Protein AF-A0A8J6AF10-F1 (afdb_monomer_lite)

pLDDT: mean 77.49, std 15.13, range [35.0, 90.0]

Secondary structure (DSSP, 8-state):
-----S--S-HHHHHHHHHHTS-HHHHHHHHHHTT-TTT--SSSP---HHHHHT--HHHHHHHHHHHS-HHHHHHHHHHHHHHTT-HHHHHHHHHHHTT------

Foldseek 3Di:
DDDDAFQPDDLLVLQLVLQVPDDLVLNQQLLVLLQDCVLVVDDDSQDDPVGRNPDRSVSNSVSCVVPDDSVSSLSSSLVSCVVVVVVVSSVSSVCSNVVVRPPPD

Organism: Galemys pyrenaicus (NCBI:txid202257)

InterPro domains:
  IPR004020 DAPIN domain [PF02758] (14-89)
  IPR004020 DAPIN domain [SM01289] (11-95)
  IPR011029 Death-like domain superfamily [G3DSA:1.10.533.10] (9-102)
  IPR011029 Death-like domain superfamily [SSF47986] (11-97)

Sequence (105 aa):
MSFPGPFCGDPWDRLLSCLVRLDSHQLEELKLQLQAPELLPAAPRPFSWADLRALEPAPLLGLLQAHFLEADAWGLVLGALERMGLAELGADARAARAGECSARG

Radius of gyration: 13.55 Å; chains: 1; bounding box: 26×26×42 Å

Structure (mmCIF, N/CA/C/O backbone):
data_AF-A0A8J6AF10-F1
#
_entry.id   AF-A0A8J6AF10-F1
#
loop_
_atom_site.group_PDB
_atom_site.id
_atom_site.type_symbol
_atom_site.label_atom_id
_atom_site.label_alt_id
_atom_site.label_comp_id
_atom_site.label_asym_id
_atom_site.label_entity_id
_atom_site.label_seq_id
_atom_site.pdbx_PDB_ins_code
_atom_site.Cartn_x
_atom_site.Cartn_y
_atom_site.Cartn_z
_atom_site.occupancy
_atom_site.B_iso_or_equiv
_atom_site.auth_seq_id
_atom_site.auth_comp_id
_atom_site.auth_asym_id
_atom_site.auth_atom_id
_atom_site.pdbx_PDB_model_num
ATOM 1 N N . MET A 1 1 ? 11.945 11.934 -23.728 1.00 35.00 1 MET A N 1
ATOM 2 C CA . MET A 1 1 ? 11.897 11.583 -22.296 1.00 35.00 1 MET A CA 1
ATOM 3 C C . MET A 1 1 ? 11.758 10.076 -22.237 1.00 35.00 1 MET A C 1
ATOM 5 O O . MET A 1 1 ? 10.694 9.568 -22.559 1.00 35.00 1 MET A O 1
ATOM 9 N N . SER A 1 2 ? 12.864 9.370 -22.015 1.00 39.38 2 SER A N 1
ATOM 10 C CA . SER A 1 2 ? 12.877 7.906 -22.024 1.00 39.38 2 SER A CA 1
ATOM 11 C C . SER A 1 2 ? 12.438 7.405 -20.656 1.00 39.38 2 SER A C 1
ATOM 13 O O . SER A 1 2 ? 13.124 7.660 -19.670 1.00 39.38 2 SER A O 1
ATOM 15 N N . PHE A 1 3 ? 11.300 6.718 -20.598 1.00 48.44 3 PHE A N 1
ATOM 16 C CA . PHE A 1 3 ? 10.976 5.859 -19.464 1.00 48.44 3 PHE A CA 1
ATOM 17 C C . PHE A 1 3 ? 12.015 4.729 -19.432 1.00 48.44 3 PHE A C 1
ATOM 19 O O . PHE A 1 3 ? 12.177 4.051 -20.452 1.00 48.44 3 PHE A O 1
ATOM 26 N N . PRO A 1 4 ? 12.765 4.530 -18.335 1.00 48.91 4 PRO A N 1
ATOM 27 C CA . PRO A 1 4 ? 13.604 3.349 -18.223 1.00 48.91 4 PRO A CA 1
ATOM 28 C C . PRO A 1 4 ? 12.707 2.101 -18.194 1.00 48.91 4 PRO A C 1
ATOM 30 O O . PRO A 1 4 ? 11.625 2.120 -17.610 1.00 48.91 4 PRO A O 1
ATOM 33 N N . GLY A 1 5 ? 13.154 1.066 -18.909 1.00 44.25 5 GLY A N 1
ATOM 34 C CA . GLY A 1 5 ? 12.447 -0.189 -19.167 1.00 44.25 5 GLY A CA 1
ATOM 35 C C . GLY A 1 5 ? 12.141 -1.054 -17.930 1.00 44.25 5 GLY A C 1
ATOM 36 O O . GLY A 1 5 ? 12.250 -0.594 -16.795 1.00 44.25 5 GLY A O 1
ATOM 37 N N . PRO A 1 6 ? 11.712 -2.311 -18.151 1.00 51.75 6 PRO A N 1
ATOM 38 C CA . PRO A 1 6 ? 10.861 -3.068 -17.238 1.00 51.75 6 PRO A CA 1
ATOM 39 C C . PRO A 1 6 ? 11.558 -3.351 -15.909 1.00 51.75 6 PRO A C 1
ATOM 41 O O . PRO A 1 6 ? 12.704 -3.780 -15.906 1.00 51.75 6 PRO A O 1
ATOM 44 N N . PHE A 1 7 ? 10.829 -3.103 -14.815 1.00 49.75 7 PHE A N 1
ATOM 45 C CA . PHE A 1 7 ? 10.985 -3.562 -13.426 1.00 49.75 7 PHE A CA 1
ATOM 46 C C . PHE A 1 7 ? 12.270 -4.344 -13.041 1.00 49.75 7 PHE A C 1
ATOM 48 O O . PHE A 1 7 ? 12.201 -5.391 -12.400 1.00 49.75 7 PHE A O 1
ATOM 55 N N . CYS A 1 8 ? 13.466 -3.843 -13.333 1.00 50.53 8 CYS A N 1
ATOM 56 C CA . CYS A 1 8 ? 14.723 -4.344 -12.776 1.00 50.53 8 CYS A CA 1
ATOM 57 C C . CYS A 1 8 ? 15.105 -3.426 -11.613 1.00 50.53 8 CYS A C 1
ATOM 59 O O . CYS A 1 8 ? 15.684 -2.367 -11.830 1.00 50.53 8 CYS A O 1
ATOM 61 N N . GLY A 1 9 ? 14.722 -3.797 -10.391 1.00 61.16 9 GLY A N 1
ATOM 62 C CA . GLY A 1 9 ? 14.900 -2.965 -9.203 1.00 61.16 9 GLY A CA 1
ATOM 63 C C . GLY A 1 9 ? 14.409 -3.662 -7.941 1.00 61.16 9 GLY A C 1
ATOM 64 O O . GLY A 1 9 ? 13.873 -4.773 -8.014 1.00 61.16 9 GLY A O 1
ATOM 65 N N . ASP A 1 10 ? 14.616 -3.005 -6.803 1.00 80.88 10 ASP A N 1
ATOM 66 C CA . ASP A 1 10 ? 14.125 -3.446 -5.502 1.00 80.88 10 ASP A CA 1
ATOM 67 C C . ASP A 1 10 ? 12.594 -3.675 -5.556 1.00 80.88 10 ASP A C 1
ATOM 69 O O . ASP A 1 10 ? 11.878 -2.957 -6.267 1.00 80.88 10 ASP A O 1
ATOM 73 N N . PRO A 1 11 ? 12.054 -4.694 -4.872 1.00 82.75 11 PRO A N 1
ATOM 74 C CA . PRO A 1 11 ? 10.616 -4.968 -4.860 1.00 82.75 11 PRO A CA 1
ATOM 75 C C . PRO A 1 11 ? 9.771 -3.761 -4.436 1.00 82.75 11 PRO A C 1
ATOM 77 O O . PRO A 1 11 ? 8.641 -3.618 -4.905 1.00 82.75 11 PRO A O 1
ATOM 80 N N . TRP A 1 12 ? 10.299 -2.848 -3.626 1.00 85.88 12 TRP A N 1
ATOM 81 C CA . TRP A 1 12 ? 9.612 -1.609 -3.291 1.00 85.88 12 TRP A CA 1
ATOM 82 C C . TRP A 1 12 ? 9.652 -0.574 -4.416 1.00 85.88 12 TRP A C 1
ATOM 84 O O . TRP A 1 12 ? 8.646 0.100 -4.630 1.00 85.88 12 TRP A O 1
ATOM 94 N N . ASP A 1 13 ? 10.732 -0.489 -5.196 1.00 86.50 13 ASP A N 1
ATOM 95 C CA . ASP A 1 13 ? 10.776 0.359 -6.399 1.00 86.50 13 ASP A CA 1
ATOM 96 C C . ASP A 1 13 ? 9.731 -0.088 -7.431 1.00 86.50 13 ASP A C 1
ATOM 98 O O . ASP A 1 13 ? 9.063 0.727 -8.077 1.00 86.50 13 ASP A O 1
ATOM 102 N N . ARG A 1 14 ? 9.533 -1.404 -7.562 1.00 85.81 14 ARG A N 1
ATOM 103 C CA . ARG A 1 14 ? 8.487 -1.960 -8.430 1.00 85.81 14 ARG A CA 1
ATOM 104 C C . ARG A 1 14 ? 7.089 -1.618 -7.929 1.00 85.81 14 ARG A C 1
ATOM 106 O O . ARG A 1 14 ? 6.227 -1.255 -8.731 1.00 85.81 14 ARG A O 1
ATOM 113 N N . LEU A 1 15 ? 6.872 -1.693 -6.617 1.00 88.38 15 LEU A N 1
ATOM 114 C CA . LEU A 1 15 ? 5.606 -1.306 -5.999 1.00 88.38 15 LEU A CA 1
ATOM 115 C C . LEU A 1 15 ? 5.337 0.194 -6.186 1.00 88.38 15 LEU A C 1
ATOM 117 O O . LEU A 1 15 ? 4.229 0.578 -6.556 1.00 88.38 15 LEU A O 1
ATOM 121 N N . LEU A 1 16 ? 6.361 1.037 -6.029 1.00 89.88 16 LEU A N 1
ATOM 122 C CA . LEU A 1 16 ? 6.275 2.473 -6.283 1.00 89.88 16 LEU A CA 1
ATOM 123 C C . LEU A 1 16 ? 5.871 2.769 -7.723 1.00 89.88 16 LEU A C 1
ATOM 125 O O . LEU A 1 16 ? 4.986 3.585 -7.963 1.00 89.88 16 LEU A O 1
ATOM 129 N N . SER A 1 17 ? 6.486 2.083 -8.685 1.00 86.62 17 SER A N 1
ATOM 130 C CA . SER A 1 17 ? 6.134 2.234 -10.094 1.00 86.62 17 SER A CA 1
ATOM 131 C C . SER A 1 17 ? 4.672 1.850 -10.362 1.00 86.62 17 SER A C 1
ATOM 133 O O . SER A 1 17 ? 4.007 2.530 -11.143 1.00 86.62 17 SER A O 1
ATOM 135 N N . CYS A 1 18 ? 4.131 0.844 -9.666 1.00 87.62 18 CYS A N 1
ATOM 136 C CA . CYS A 1 18 ? 2.702 0.525 -9.734 1.00 87.62 18 CYS A CA 1
ATOM 137 C C . CYS A 1 18 ? 1.835 1.663 -9.170 1.00 87.62 18 CYS A C 1
ATOM 139 O O . CYS A 1 18 ? 0.856 2.046 -9.804 1.00 87.62 18 CYS A O 1
ATOM 141 N N . LEU A 1 19 ? 2.213 2.241 -8.024 1.00 89.75 19 LEU A N 1
ATOM 142 C CA . LEU A 1 19 ? 1.479 3.349 -7.400 1.00 89.75 19 LEU A CA 1
ATOM 143 C C . LEU A 1 19 ? 1.513 4.634 -8.243 1.00 89.75 19 LEU A C 1
ATOM 145 O O . LEU A 1 19 ? 0.516 5.340 -8.318 1.00 89.75 19 LEU A O 1
ATOM 149 N N . VAL A 1 20 ? 2.636 4.930 -8.903 1.00 90.00 20 VAL A N 1
ATOM 150 C CA . VAL A 1 20 ? 2.800 6.111 -9.774 1.00 90.00 20 VAL A CA 1
ATOM 151 C C . VAL A 1 20 ? 1.987 5.998 -11.070 1.00 90.00 20 VAL A C 1
ATOM 153 O O . VAL A 1 20 ? 1.666 7.013 -11.681 1.00 90.00 20 VAL A O 1
ATOM 156 N N . ARG A 1 21 ? 1.639 4.780 -11.503 1.00 88.81 21 ARG A N 1
ATOM 157 C CA . ARG A 1 21 ? 0.772 4.560 -12.673 1.00 88.81 21 ARG A CA 1
ATOM 158 C C . ARG A 1 21 ? -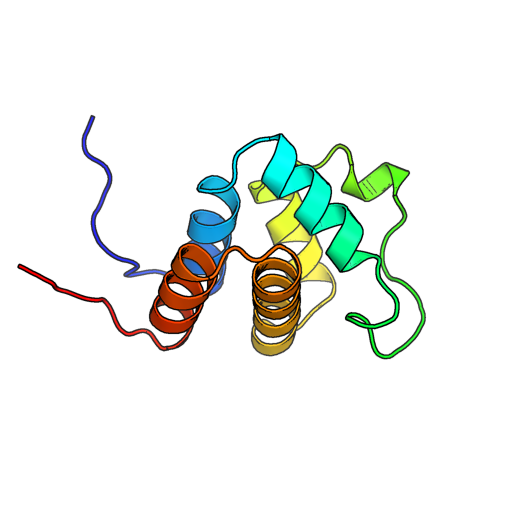0.704 4.844 -12.396 1.00 88.81 21 ARG A C 1
ATOM 160 O O . ARG A 1 21 ? -1.467 4.930 -13.354 1.00 88.81 21 ARG A O 1
ATOM 167 N N . LEU A 1 22 ? -1.098 4.959 -11.128 1.00 87.25 22 LEU A N 1
ATOM 168 C CA . LEU A 1 22 ? -2.459 5.315 -10.745 1.00 87.25 22 LEU A CA 1
ATOM 169 C C . LEU A 1 22 ? -2.698 6.798 -11.019 1.00 87.25 22 LEU A C 1
ATOM 171 O O . LEU A 1 22 ? -1.862 7.641 -10.690 1.00 87.25 22 LEU A O 1
ATOM 175 N N . ASP A 1 23 ? -3.859 7.124 -11.578 1.00 88.69 23 ASP A N 1
ATOM 176 C CA . ASP A 1 23 ? -4.314 8.512 -11.596 1.00 88.69 23 ASP A CA 1
ATOM 177 C C . ASP A 1 23 ? -4.745 8.979 -10.192 1.00 88.69 23 ASP A C 1
ATOM 179 O O . ASP A 1 23 ? -4.844 8.192 -9.248 1.00 88.69 23 ASP A O 1
ATOM 183 N N . SER A 1 24 ? -4.998 10.281 -10.035 1.00 84.81 24 SER A N 1
ATOM 184 C CA . SER A 1 24 ? -5.344 10.871 -8.737 1.00 84.81 24 SER A CA 1
ATOM 185 C C . SER A 1 24 ? -6.586 10.238 -8.098 1.00 84.81 24 SER A C 1
ATOM 187 O O . SER A 1 24 ? -6.587 10.012 -6.891 1.00 84.81 24 SER A O 1
ATOM 189 N N . HIS A 1 25 ? -7.605 9.900 -8.894 1.00 87.69 25 HIS A N 1
ATOM 190 C CA . HIS A 1 25 ? -8.827 9.266 -8.400 1.00 87.69 25 HIS A CA 1
ATOM 191 C C . HIS A 1 25 ? -8.557 7.816 -7.986 1.00 87.69 25 HIS A C 1
ATOM 193 O O . HIS A 1 25 ? -8.947 7.387 -6.901 1.00 87.69 25 HIS A O 1
ATOM 199 N N . GLN A 1 26 ? -7.837 7.063 -8.819 1.00 89.56 26 GLN A N 1
ATOM 200 C CA . GLN A 1 26 ? -7.447 5.687 -8.513 1.00 89.56 26 GLN A CA 1
ATOM 201 C C . GLN A 1 26 ? -6.562 5.604 -7.263 1.00 89.56 26 GLN A C 1
ATOM 203 O O . GLN A 1 26 ? -6.724 4.698 -6.449 1.00 89.56 26 GLN A O 1
ATOM 208 N N . LEU A 1 27 ? -5.644 6.552 -7.073 1.00 89.75 27 LEU A N 1
ATOM 209 C CA . LEU A 1 27 ? -4.796 6.605 -5.887 1.00 89.75 27 LEU A CA 1
ATOM 210 C C . LEU A 1 27 ? -5.610 6.902 -4.619 1.00 89.75 27 LEU A C 1
ATOM 212 O O . LEU A 1 27 ? -5.367 6.290 -3.578 1.00 89.75 27 LEU A O 1
ATOM 216 N N . GLU A 1 28 ? -6.571 7.828 -4.684 1.00 89.50 28 GLU A N 1
ATOM 217 C CA . GLU A 1 28 ? -7.500 8.089 -3.577 1.00 89.50 28 GLU A CA 1
ATOM 218 C C . GLU A 1 28 ? -8.329 6.855 -3.228 1.00 89.50 28 GLU A C 1
ATOM 220 O O . GLU A 1 28 ? -8.441 6.492 -2.054 1.00 89.50 28 GLU A O 1
ATOM 225 N N . GLU A 1 29 ? -8.854 6.168 -4.235 1.00 88.81 29 GLU A N 1
ATOM 226 C CA . GLU A 1 29 ? -9.644 4.961 -4.035 1.00 88.81 29 GLU A CA 1
ATOM 227 C C . GLU A 1 29 ? -8.797 3.806 -3.481 1.00 88.81 29 GLU A C 1
ATOM 229 O O . GLU A 1 29 ? -9.232 3.115 -2.558 1.00 88.81 29 GLU A O 1
ATOM 234 N N . LEU A 1 30 ? -7.542 3.664 -3.919 1.00 88.75 30 LEU A N 1
ATOM 235 C CA . LEU A 1 30 ? -6.601 2.711 -3.331 1.00 88.75 30 LEU A CA 1
ATOM 236 C C . LEU A 1 30 ? -6.361 3.004 -1.845 1.00 88.75 30 LEU A C 1
ATOM 238 O O . LEU A 1 30 ? -6.414 2.089 -1.023 1.00 88.75 30 LEU A O 1
ATOM 242 N N . LYS A 1 31 ? -6.153 4.272 -1.470 1.00 88.75 31 LYS A N 1
ATOM 243 C CA . LYS A 1 31 ? -6.003 4.666 -0.058 1.00 88.75 31 LYS A CA 1
ATOM 244 C C . LYS A 1 31 ? -7.253 4.329 0.760 1.00 88.75 31 LYS A C 1
ATOM 246 O O . LYS A 1 31 ? -7.114 3.933 1.915 1.00 88.75 31 LYS A O 1
ATOM 251 N N . LEU A 1 32 ? -8.453 4.461 0.184 1.00 86.12 32 LEU A N 1
ATOM 252 C CA . LEU A 1 32 ? -9.707 4.058 0.833 1.00 86.12 32 LEU A CA 1
ATOM 253 C C . LEU A 1 32 ? -9.779 2.538 1.029 1.00 86.12 32 LEU A C 1
ATOM 255 O O . LEU A 1 32 ? -10.133 2.085 2.117 1.00 86.12 32 LEU A O 1
ATOM 259 N N . GLN A 1 33 ? -9.389 1.748 0.023 1.00 86.19 33 GLN A N 1
ATOM 260 C CA . GLN A 1 33 ? -9.326 0.286 0.143 1.00 86.19 33 GLN A CA 1
ATOM 261 C C . GLN A 1 33 ? -8.297 -0.152 1.195 1.00 86.19 33 GLN A C 1
ATOM 263 O O . GLN A 1 33 ? -8.572 -1.063 1.968 1.00 86.19 33 GLN A O 1
ATOM 268 N N . LEU A 1 34 ? -7.158 0.535 1.317 1.00 81.12 34 LEU A N 1
ATOM 269 C CA . LEU A 1 34 ? -6.178 0.267 2.379 1.00 81.12 34 LEU A CA 1
ATOM 270 C C . LEU A 1 34 ? -6.727 0.517 3.795 1.00 81.12 34 LEU A C 1
ATOM 272 O O . LEU A 1 34 ? -6.141 0.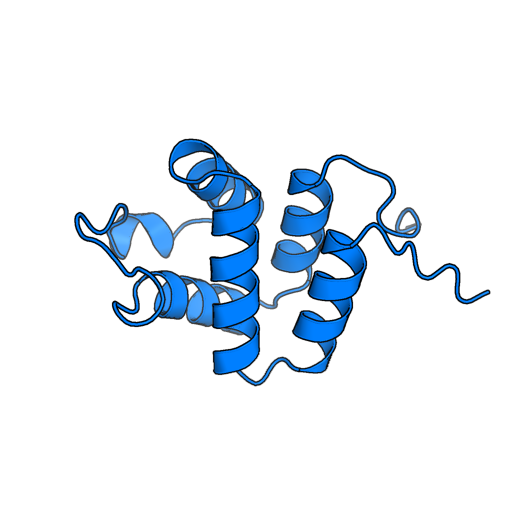036 4.759 1.00 81.12 34 LEU A O 1
ATOM 276 N N . GLN A 1 35 ? -7.843 1.236 3.950 1.00 79.56 35 GLN A N 1
ATOM 277 C CA . GLN A 1 35 ? -8.543 1.365 5.236 1.00 79.56 35 GLN A CA 1
ATOM 278 C C . GLN A 1 35 ? -9.622 0.316 5.470 1.00 79.56 35 GLN A C 1
ATOM 280 O O . GLN A 1 35 ? -10.166 0.233 6.580 1.00 79.56 35 GLN A O 1
ATOM 285 N N . ALA A 1 36 ? -9.972 -0.433 4.429 1.00 76.94 36 ALA A N 1
ATOM 286 C CA . ALA A 1 36 ? -11.040 -1.401 4.476 1.00 76.94 36 ALA A CA 1
ATOM 287 C C . ALA A 1 36 ? -10.638 -2.535 5.440 1.00 76.94 36 ALA A C 1
ATOM 289 O O . ALA A 1 36 ? -9.578 -3.149 5.268 1.00 76.94 36 ALA A O 1
ATOM 290 N N . PRO A 1 37 ? -11.446 -2.822 6.477 1.00 69.12 37 PRO A N 1
ATOM 291 C CA . PRO A 1 37 ? -11.154 -3.892 7.431 1.00 69.12 37 PRO A CA 1
ATOM 292 C C . PRO A 1 37 ? -11.074 -5.275 6.768 1.00 69.12 37 PRO A C 1
ATOM 294 O O . PRO A 1 3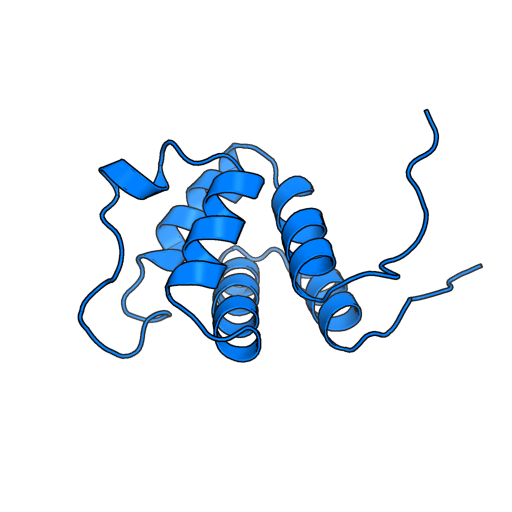7 ? -10.488 -6.191 7.331 1.00 69.12 37 PRO A O 1
ATOM 297 N N . GLU A 1 38 ? -11.632 -5.429 5.568 1.00 73.25 38 GLU A N 1
ATOM 298 C CA . GLU A 1 38 ? -11.554 -6.646 4.764 1.00 73.25 38 GLU A CA 1
ATOM 299 C C . GLU A 1 38 ? -10.149 -6.900 4.198 1.00 73.25 38 GLU A C 1
ATOM 301 O O . GLU A 1 38 ? -9.808 -8.051 3.938 1.00 73.25 38 GLU A O 1
ATOM 306 N N . LEU A 1 39 ? -9.344 -5.848 3.998 1.00 71.94 39 LEU A N 1
ATOM 307 C CA .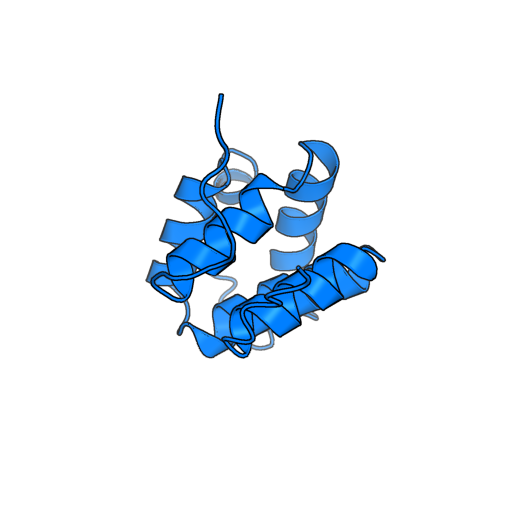 LEU A 1 39 ? -7.962 -5.961 3.521 1.00 71.94 39 LEU A CA 1
ATOM 308 C C . LEU A 1 39 ? -6.940 -5.962 4.662 1.00 71.94 39 LEU A C 1
ATOM 310 O O . LEU A 1 39 ? -5.875 -6.548 4.506 1.00 71.94 39 LEU A O 1
ATOM 314 N N . LEU A 1 40 ? -7.257 -5.360 5.812 1.00 70.00 40 LEU A N 1
ATOM 315 C CA . LEU A 1 40 ? -6.403 -5.358 7.004 1.00 70.00 40 LEU A CA 1
ATOM 316 C C . LEU A 1 40 ? -6.946 -6.338 8.063 1.00 70.00 40 LEU A C 1
ATOM 318 O O . LEU A 1 40 ? -7.752 -5.934 8.904 1.00 70.00 40 LEU A O 1
ATOM 322 N N . PRO A 1 41 ? -6.504 -7.614 8.068 1.00 56.28 41 PRO A N 1
ATOM 323 C CA . PRO A 1 41 ? -7.120 -8.672 8.873 1.00 56.28 41 PRO A CA 1
ATOM 324 C C . PRO A 1 41 ? -6.893 -8.558 10.388 1.00 56.28 41 PRO A C 1
ATOM 326 O O . PRO A 1 41 ? -7.476 -9.333 11.145 1.00 56.28 41 PRO A O 1
ATOM 329 N N . ALA A 1 42 ? -6.085 -7.614 10.871 1.00 52.84 42 ALA A N 1
ATOM 330 C CA . ALA A 1 42 ? -5.853 -7.448 12.299 1.00 52.84 42 ALA A CA 1
ATOM 331 C C . ALA A 1 42 ? -5.696 -5.974 12.671 1.00 52.84 42 ALA A C 1
ATOM 333 O O . ALA A 1 42 ? -4.878 -5.246 12.113 1.00 52.84 42 ALA A O 1
ATOM 334 N N . ALA A 1 43 ? -6.492 -5.547 13.648 1.00 53.00 43 ALA A N 1
ATOM 335 C CA . ALA A 1 43 ? -6.265 -4.302 14.360 1.00 53.00 43 ALA A CA 1
ATOM 336 C C . ALA A 1 43 ? -4.908 -4.360 15.102 1.00 53.00 43 ALA A C 1
ATOM 338 O O . ALA A 1 43 ? -4.490 -5.447 15.509 1.00 53.00 43 ALA A O 1
ATOM 339 N N . PRO A 1 44 ? -4.253 -3.215 15.357 1.00 58.50 44 PRO A N 1
ATOM 340 C CA . PRO A 1 44 ? -4.731 -1.852 15.129 1.00 58.50 44 PRO A CA 1
ATOM 341 C C . PRO A 1 44 ? -4.648 -1.432 13.660 1.00 58.50 44 PRO A C 1
ATOM 343 O O . PRO A 1 44 ? -3.690 -1.760 12.970 1.00 58.50 44 PRO A O 1
ATOM 346 N N . ARG A 1 45 ? -5.649 -0.667 13.193 1.00 62.75 45 ARG A N 1
ATOM 347 C CA . ARG A 1 45 ? -5.557 0.017 11.896 1.00 62.75 45 ARG A CA 1
ATOM 348 C C . ARG A 1 45 ? -4.355 0.960 11.972 1.00 62.75 45 ARG A C 1
ATOM 350 O O . ARG A 1 45 ? -4.387 1.866 12.805 1.00 62.75 45 ARG A O 1
ATOM 357 N N . PRO A 1 46 ? -3.312 0.762 11.159 1.00 64.69 46 PRO A N 1
ATOM 358 C CA . PRO A 1 46 ? -2.069 1.494 11.351 1.00 64.69 46 PRO A CA 1
ATOM 359 C C . PRO A 1 46 ? -2.171 2.967 10.936 1.00 64.69 46 PRO A C 1
ATOM 361 O O . PRO A 1 46 ? -1.313 3.753 11.325 1.00 64.69 46 PRO A O 1
ATOM 364 N N . PHE A 1 47 ? -3.217 3.365 10.197 1.00 71.94 47 PHE A N 1
ATOM 365 C CA . PHE A 1 47 ? -3.304 4.691 9.582 1.00 71.94 47 PHE A CA 1
ATOM 366 C C . PHE A 1 47 ? -4.663 5.362 9.770 1.00 71.94 47 PHE A C 1
ATOM 368 O O . PHE A 1 47 ? -5.710 4.718 9.648 1.00 71.94 47 PHE A O 1
ATOM 375 N N . SER A 1 48 ? -4.655 6.680 9.983 1.00 78.25 48 SER A N 1
ATOM 376 C CA . SER A 1 48 ? -5.861 7.502 9.880 1.00 78.25 48 SER A CA 1
ATOM 377 C C . SER A 1 48 ? -6.106 7.947 8.429 1.00 78.25 48 SER A C 1
ATOM 379 O O . SER A 1 48 ? -5.187 8.028 7.612 1.00 78.25 48 SER A O 1
ATOM 381 N N . TRP A 1 49 ? -7.358 8.267 8.079 1.00 80.31 49 TRP A N 1
ATOM 382 C CA . TRP A 1 49 ? -7.683 8.839 6.758 1.00 80.31 49 TRP A CA 1
ATOM 383 C C . TRP A 1 49 ? -7.075 10.212 6.531 1.00 80.31 49 TRP A C 1
ATOM 385 O O . TRP A 1 49 ? -6.688 10.530 5.408 1.00 80.31 49 TRP A O 1
ATOM 395 N N . ALA A 1 50 ? -6.944 11.003 7.594 1.00 79.94 50 ALA A N 1
ATOM 396 C CA . ALA A 1 50 ? -6.278 12.292 7.515 1.00 79.94 50 ALA A CA 1
ATOM 397 C C . ALA A 1 50 ? -4.813 12.133 7.081 1.00 79.94 50 ALA A C 1
ATOM 399 O O . ALA A 1 50 ? -4.357 12.898 6.232 1.00 79.94 50 ALA A O 1
ATOM 400 N N . ASP A 1 51 ? -4.131 11.103 7.591 1.00 79.06 51 ASP A N 1
ATOM 401 C CA . ASP A 1 51 ? -2.734 10.834 7.257 1.00 79.06 51 ASP A CA 1
ATOM 402 C C . ASP A 1 51 ? -2.599 10.286 5.838 1.00 79.06 51 ASP A C 1
ATOM 404 O O . ASP A 1 51 ? -1.762 10.768 5.089 1.00 79.06 51 ASP A O 1
ATOM 408 N N . LEU A 1 52 ? -3.450 9.335 5.430 1.00 82.50 52 LEU A N 1
ATOM 409 C CA . LEU A 1 52 ? -3.350 8.686 4.1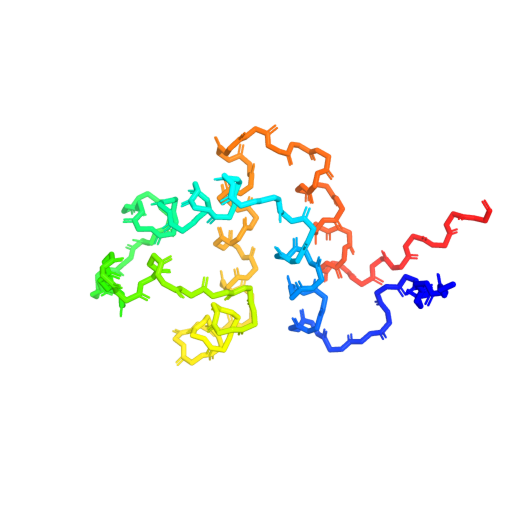16 1.00 82.50 52 LEU A CA 1
ATOM 410 C C . LEU A 1 52 ? -3.746 9.592 2.947 1.00 82.50 52 LEU A C 1
ATOM 412 O O . LEU A 1 52 ? -3.111 9.543 1.890 1.00 82.50 52 LEU A O 1
ATOM 416 N N . ARG A 1 53 ? -4.796 10.410 3.098 1.00 82.88 53 ARG A N 1
ATOM 417 C CA . ARG A 1 53 ? -5.362 11.163 1.966 1.00 82.88 53 ARG A CA 1
ATOM 418 C C . ARG A 1 53 ? -4.354 12.131 1.344 1.00 82.88 53 ARG A C 1
ATOM 420 O O . ARG A 1 53 ? -4.333 12.275 0.126 1.00 82.88 53 ARG A O 1
ATOM 427 N N . ALA A 1 54 ? -3.485 12.724 2.165 1.00 84.75 54 ALA A N 1
ATOM 428 C CA . ALA A 1 54 ? -2.492 13.710 1.745 1.00 84.75 54 ALA A CA 1
ATOM 429 C C . ALA A 1 54 ? -1.212 13.096 1.145 1.00 84.75 54 ALA A C 1
ATOM 431 O O . ALA A 1 54 ? -0.335 13.838 0.711 1.00 84.75 54 ALA A O 1
ATOM 432 N N . LEU A 1 55 ? -1.075 11.764 1.141 1.00 87.31 55 LEU A N 1
ATOM 433 C CA . LEU A 1 55 ? 0.157 11.113 0.699 1.00 8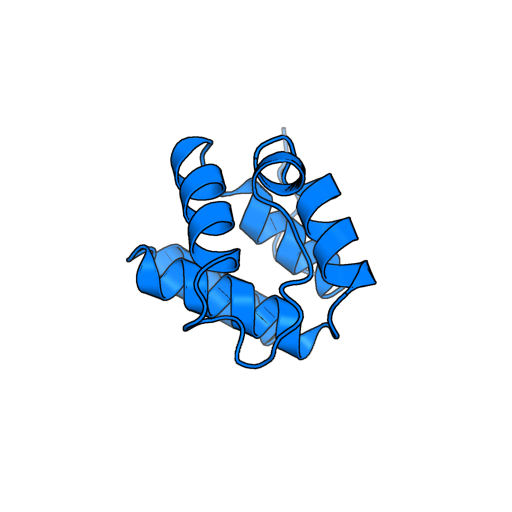7.31 55 LEU A CA 1
ATOM 434 C C . LEU A 1 55 ? 0.206 10.955 -0.813 1.00 87.31 55 LEU A C 1
ATOM 436 O O . LEU A 1 55 ? -0.666 10.343 -1.423 1.00 87.31 55 LEU A O 1
ATOM 440 N N . GLU A 1 56 ? 1.289 11.426 -1.403 1.00 89.25 56 GLU A N 1
ATOM 441 C CA . GLU A 1 56 ? 1.670 11.069 -2.765 1.00 89.25 56 GLU A CA 1
ATOM 442 C C . GLU A 1 56 ? 2.167 9.602 -2.825 1.00 89.25 56 GLU A C 1
ATOM 444 O O . GLU A 1 56 ? 2.440 8.999 -1.779 1.00 89.25 56 GLU A O 1
ATOM 449 N N . PRO A 1 57 ? 2.331 9.003 -4.022 1.00 87.81 57 PRO A N 1
ATOM 450 C CA . PRO A 1 57 ? 2.747 7.604 -4.180 1.00 87.81 57 PRO A CA 1
ATOM 451 C C . PRO A 1 57 ? 4.021 7.207 -3.414 1.00 87.81 57 PRO A C 1
ATOM 453 O O . PRO A 1 57 ? 4.071 6.140 -2.807 1.00 87.81 57 PRO A O 1
ATOM 456 N N . ALA A 1 58 ? 5.044 8.066 -3.400 1.00 88.69 58 ALA A N 1
ATOM 457 C CA . ALA A 1 58 ? 6.300 7.787 -2.700 1.00 88.69 58 ALA A CA 1
ATOM 458 C C . ALA A 1 58 ? 6.165 7.847 -1.161 1.00 88.69 58 ALA A C 1
ATOM 460 O O . ALA A 1 58 ? 6.568 6.890 -0.497 1.00 88.69 58 ALA A O 1
ATOM 461 N N . PRO A 1 59 ? 5.553 8.892 -0.566 1.00 89.19 59 PRO A N 1
ATOM 462 C CA . PRO A 1 59 ? 5.203 8.887 0.855 1.00 89.19 59 PRO A CA 1
ATOM 463 C C . PRO A 1 59 ? 4.316 7.706 1.275 1.00 89.19 59 PRO A C 1
ATOM 465 O O . PRO A 1 59 ? 4.516 7.146 2.351 1.00 89.19 59 PRO A O 1
ATOM 468 N N . LEU A 1 60 ? 3.367 7.300 0.423 1.00 89.00 60 LEU A N 1
ATOM 469 C CA . LEU A 1 60 ? 2.515 6.136 0.669 1.00 89.00 60 LEU A CA 1
ATOM 470 C C . LEU A 1 60 ? 3.336 4.840 0.731 1.00 89.00 60 LEU A C 1
ATOM 472 O O . LEU A 1 60 ? 3.138 4.035 1.639 1.00 89.00 60 LEU A O 1
ATOM 476 N N . LEU A 1 61 ? 4.293 4.658 -0.185 1.00 89.75 61 LEU A N 1
ATOM 477 C CA . LEU A 1 61 ? 5.214 3.521 -0.164 1.00 89.75 61 LEU A CA 1
ATOM 478 C C . LEU A 1 61 ? 6.054 3.484 1.117 1.00 89.75 61 LEU A C 1
ATOM 480 O O . LEU A 1 61 ? 6.159 2.432 1.742 1.00 89.75 61 LEU A O 1
ATOM 484 N N . GLY A 1 62 ? 6.627 4.620 1.524 1.00 87.62 62 GLY A N 1
ATOM 485 C CA . GLY A 1 62 ? 7.440 4.693 2.742 1.00 87.62 62 GLY A CA 1
ATOM 486 C C . GLY A 1 62 ? 6.646 4.311 3.994 1.00 87.62 62 GLY A C 1
ATOM 487 O O . GLY A 1 62 ? 7.155 3.640 4.889 1.00 87.62 62 GLY A O 1
ATOM 488 N N . LEU A 1 63 ? 5.364 4.669 4.027 1.00 87.00 63 LEU A N 1
ATOM 489 C CA . LEU A 1 63 ? 4.450 4.287 5.096 1.00 87.00 63 LEU A CA 1
ATOM 490 C C . LEU A 1 63 ? 4.099 2.787 5.058 1.00 87.00 63 LEU A C 1
ATOM 492 O O . LEU A 1 63 ? 4.048 2.149 6.109 1.00 87.00 63 LEU A O 1
ATOM 496 N N . LEU A 1 64 ? 3.939 2.191 3.873 1.00 86.75 64 LEU A N 1
ATOM 497 C CA . LEU A 1 64 ? 3.783 0.738 3.741 1.00 86.75 64 LEU A CA 1
ATOM 498 C C . LEU A 1 64 ? 5.039 -0.015 4.208 1.00 86.75 64 LEU A C 1
ATOM 500 O O . LEU A 1 64 ? 4.912 -0.978 4.958 1.00 86.75 64 LEU A O 1
ATOM 504 N N . GLN A 1 65 ? 6.233 0.458 3.843 1.00 86.69 65 GLN A N 1
ATOM 505 C CA . GLN A 1 65 ? 7.516 -0.108 4.287 1.00 86.69 65 GLN A CA 1
ATOM 506 C C . GLN A 1 65 ? 7.700 -0.053 5.807 1.00 86.69 65 GLN A C 1
ATOM 508 O O . GLN A 1 65 ? 8.280 -0.961 6.397 1.00 86.69 65 GLN A O 1
ATOM 513 N N . ALA A 1 66 ? 7.225 1.016 6.447 1.00 85.88 66 ALA A N 1
ATOM 514 C CA . ALA A 1 66 ? 7.378 1.203 7.885 1.00 85.88 66 ALA A CA 1
ATOM 515 C C . ALA A 1 66 ? 6.466 0.286 8.720 1.00 85.88 66 ALA A C 1
ATOM 517 O O . ALA A 1 66 ? 6.779 0.008 9.876 1.00 85.88 66 ALA A O 1
ATOM 518 N N . HIS A 1 67 ? 5.343 -0.172 8.156 1.00 83.12 67 HIS A N 1
ATOM 519 C CA . HIS A 1 67 ? 4.312 -0.907 8.897 1.00 83.12 67 HIS A CA 1
ATOM 520 C C . HIS A 1 67 ? 4.127 -2.360 8.461 1.00 83.12 67 HIS A C 1
ATOM 522 O O . HIS A 1 67 ? 3.592 -3.151 9.237 1.00 83.12 67 HIS A O 1
ATOM 528 N N . PHE A 1 68 ? 4.552 -2.720 7.251 1.00 83.56 68 PHE A N 1
ATOM 529 C CA . PHE A 1 68 ? 4.331 -4.045 6.688 1.00 83.56 68 PHE A CA 1
ATOM 530 C C . PHE A 1 68 ? 5.615 -4.646 6.141 1.00 83.56 68 PHE A C 1
ATOM 532 O O . PHE A 1 68 ? 6.495 -3.954 5.629 1.00 83.56 68 PHE A O 1
ATOM 539 N N . LEU A 1 69 ? 5.677 -5.975 6.189 1.00 86.44 69 LEU A N 1
ATOM 540 C CA . LEU A 1 69 ? 6.639 -6.712 5.389 1.00 86.44 69 LEU A CA 1
ATOM 541 C C . LEU A 1 69 ? 6.287 -6.555 3.909 1.00 86.44 69 LEU A C 1
ATOM 543 O O . LEU A 1 69 ? 5.125 -6.382 3.541 1.00 86.44 69 LEU A O 1
ATOM 547 N N . GLU A 1 70 ? 7.295 -6.677 3.054 1.00 86.81 70 GLU A N 1
ATOM 548 C CA . GLU A 1 70 ? 7.148 -6.574 1.601 1.00 86.81 70 GLU A CA 1
ATOM 549 C C . GLU A 1 70 ? 5.991 -7.431 1.070 1.00 86.81 70 GLU A C 1
ATOM 551 O O . GLU A 1 70 ? 5.112 -6.931 0.369 1.00 86.81 70 GLU A O 1
ATOM 556 N N . ALA A 1 71 ? 5.941 -8.710 1.449 1.00 85.12 71 ALA A N 1
ATOM 557 C CA . ALA A 1 71 ? 4.912 -9.635 0.982 1.00 85.12 71 ALA A CA 1
ATOM 558 C C . ALA A 1 71 ? 3.484 -9.192 1.352 1.00 85.12 71 ALA A C 1
ATOM 560 O O . ALA A 1 71 ? 2.565 -9.389 0.549 1.00 85.12 71 ALA A O 1
ATOM 561 N N . ASP A 1 72 ? 3.318 -8.579 2.525 1.00 85.38 72 ASP A N 1
ATOM 562 C CA . ASP A 1 72 ? 2.034 -8.096 3.030 1.00 85.38 72 ASP A CA 1
ATOM 563 C C . ASP A 1 72 ? 1.636 -6.789 2.340 1.00 85.38 72 ASP A C 1
ATOM 565 O O . ASP A 1 72 ? 0.507 -6.666 1.870 1.00 85.38 72 ASP A O 1
ATOM 569 N N . ALA A 1 73 ? 2.572 -5.847 2.179 1.00 87.31 73 ALA A N 1
ATOM 570 C CA . ALA A 1 73 ? 2.336 -4.602 1.447 1.00 87.31 73 ALA A CA 1
ATOM 571 C C . ALA A 1 73 ? 1.915 -4.869 -0.006 1.00 87.31 73 ALA A C 1
ATOM 573 O O . ALA A 1 73 ? 0.954 -4.275 -0.502 1.00 87.31 73 ALA A O 1
ATOM 574 N N . TRP A 1 74 ? 2.578 -5.818 -0.671 1.00 88.81 74 TRP A N 1
ATOM 575 C CA . TRP A 1 74 ? 2.177 -6.276 -1.998 1.00 88.81 74 TRP A CA 1
ATOM 576 C C . TRP A 1 74 ? 0.789 -6.916 -1.998 1.00 88.81 74 TRP A C 1
ATOM 578 O O . TRP A 1 74 ? 0.004 -6.651 -2.905 1.00 88.81 74 TRP A O 1
ATOM 588 N N . GLY A 1 75 ? 0.475 -7.748 -1.002 1.00 88.12 75 GLY A N 1
ATOM 589 C CA . GLY A 1 75 ? -0.852 -8.349 -0.857 1.00 88.12 75 GLY A CA 1
ATOM 590 C C . GLY A 1 75 ? -1.956 -7.300 -0.709 1.00 88.12 75 GLY A C 1
ATOM 591 O O . GLY A 1 75 ? -2.980 -7.394 -1.384 1.00 88.12 75 GLY A O 1
ATOM 592 N N . LEU A 1 76 ? -1.716 -6.267 0.101 1.00 86.94 76 LEU A N 1
ATOM 593 C CA . LEU A 1 76 ? -2.649 -5.161 0.322 1.00 86.94 76 LEU A CA 1
ATOM 594 C C . LEU A 1 76 ? -2.897 -4.349 -0.948 1.00 86.94 76 LEU A C 1
ATOM 596 O O . LEU A 1 76 ? -4.048 -4.110 -1.310 1.00 86.94 76 LEU A O 1
ATOM 600 N N . VAL A 1 77 ? -1.828 -3.949 -1.641 1.00 88.94 77 VAL A N 1
ATOM 601 C CA . VAL A 1 77 ? -1.936 -3.162 -2.876 1.00 88.94 77 VAL A CA 1
ATOM 602 C C . VAL A 1 77 ? -2.619 -3.975 -3.972 1.00 88.94 77 VAL A C 1
ATOM 604 O O . VAL A 1 77 ? -3.545 -3.478 -4.603 1.00 88.94 77 VAL A O 1
ATOM 607 N N . LEU A 1 78 ? -2.239 -5.239 -4.164 1.00 88.75 78 LEU A N 1
ATOM 608 C CA . LEU A 1 78 ? -2.882 -6.108 -5.154 1.00 88.75 78 LEU A CA 1
ATOM 609 C C . LEU A 1 78 ? -4.361 -6.348 -4.836 1.00 88.75 78 LEU A C 1
ATOM 611 O O . LEU A 1 78 ? -5.198 -6.223 -5.728 1.00 88.75 78 LEU A O 1
ATOM 615 N N . GLY A 1 79 ? -4.694 -6.624 -3.574 1.00 87.75 79 GLY A N 1
ATOM 616 C CA . GLY A 1 79 ? -6.080 -6.794 -3.143 1.00 87.75 79 GLY A CA 1
ATOM 617 C C . GLY A 1 79 ? -6.912 -5.523 -3.334 1.00 87.75 79 GLY A C 1
ATOM 618 O O . GLY A 1 79 ? -8.068 -5.600 -3.748 1.00 87.75 79 GLY A O 1
ATOM 619 N N . ALA A 1 80 ? -6.327 -4.345 -3.103 1.00 88.62 80 ALA A N 1
ATOM 620 C CA . ALA A 1 80 ? -6.974 -3.067 -3.390 1.00 88.62 80 ALA A CA 1
ATOM 621 C C . ALA A 1 80 ? -7.233 -2.886 -4.895 1.00 88.62 80 ALA A C 1
ATOM 623 O O . ALA A 1 80 ? -8.364 -2.594 -5.281 1.00 88.62 80 ALA A O 1
ATOM 624 N N . LEU A 1 81 ? -6.229 -3.129 -5.744 1.00 88.06 81 LEU A N 1
ATOM 625 C CA . LEU A 1 81 ? -6.358 -3.028 -7.204 1.00 88.06 81 LEU A CA 1
ATOM 626 C C . LEU A 1 81 ? -7.438 -3.967 -7.759 1.00 88.06 81 LEU A C 1
ATOM 628 O O . LEU A 1 81 ? -8.226 -3.570 -8.618 1.00 88.06 81 LEU A O 1
ATOM 632 N N . GLU A 1 82 ? -7.507 -5.197 -7.249 1.00 86.81 82 GLU A N 1
ATOM 633 C CA . GLU A 1 82 ? -8.537 -6.169 -7.627 1.00 86.81 82 GLU A CA 1
ATOM 634 C C . GLU A 1 82 ? -9.940 -5.691 -7.239 1.00 86.81 82 GLU A C 1
ATOM 636 O O . GLU A 1 82 ? -10.867 -5.782 -8.045 1.00 86.81 82 GLU A O 1
ATOM 641 N N . ARG A 1 83 ? -10.099 -5.116 -6.041 1.00 85.69 83 ARG A N 1
ATOM 642 C CA . ARG A 1 83 ? -11.382 -4.562 -5.573 1.00 85.69 83 ARG A CA 1
ATOM 643 C C . ARG A 1 83 ? -11.822 -3.323 -6.347 1.00 85.69 83 ARG A C 1
ATOM 645 O O . ARG A 1 83 ? -13.019 -3.125 -6.519 1.00 85.69 83 ARG A O 1
ATOM 652 N N . MET A 1 84 ? -10.872 -2.529 -6.834 1.00 86.69 84 MET A N 1
ATOM 653 C CA . MET A 1 84 ? -11.127 -1.381 -7.711 1.00 86.69 84 MET A CA 1
ATOM 654 C C . MET A 1 84 ? -11.457 -1.794 -9.156 1.00 86.69 84 MET A C 1
ATOM 656 O O . MET A 1 84 ? -11.749 -0.946 -9.994 1.00 86.69 84 MET A O 1
ATOM 660 N N . GLY A 1 85 ? -11.377 -3.088 -9.489 1.00 85.69 85 GLY A N 1
ATOM 661 C CA . GLY A 1 85 ? -11.594 -3.572 -10.853 1.00 85.69 85 GLY A CA 1
ATOM 662 C C . GLY A 1 85 ? -10.459 -3.223 -11.823 1.00 85.69 85 GLY A C 1
ATOM 663 O O . GLY A 1 85 ? -10.636 -3.340 -13.036 1.00 85.69 85 GLY A O 1
ATOM 664 N N . LEU A 1 86 ? -9.280 -2.837 -11.321 1.00 84.38 86 LEU A N 1
ATOM 665 C CA . LEU A 1 86 ? -8.100 -2.522 -12.131 1.00 84.38 86 LEU A CA 1
ATOM 666 C C . LEU A 1 86 ? -7.372 -3.804 -12.555 1.00 84.38 86 LEU A C 1
ATOM 668 O O . LEU A 1 86 ? -6.215 -4.033 -12.205 1.00 84.38 86 LEU A O 1
ATOM 672 N N . ALA A 1 87 ? -8.063 -4.661 -13.310 1.00 79.69 87 ALA A N 1
ATOM 673 C CA . ALA A 1 87 ? -7.593 -6.001 -13.655 1.00 79.69 87 ALA A CA 1
ATOM 674 C C . ALA A 1 87 ? -6.259 -6.000 -14.424 1.00 79.69 87 ALA A C 1
ATOM 676 O O . ALA A 1 87 ? -5.386 -6.814 -14.124 1.00 79.69 87 ALA A O 1
ATOM 677 N N . GLU A 1 88 ? -6.080 -5.070 -15.370 1.00 81.38 88 GLU A N 1
ATOM 678 C CA . GLU A 1 88 ? -4.833 -4.948 -16.142 1.00 81.38 88 GLU A CA 1
ATOM 679 C C . GLU A 1 88 ? -3.665 -4.496 -15.260 1.00 81.38 88 GLU A C 1
ATOM 681 O O . GLU A 1 88 ? -2.608 -5.123 -15.258 1.00 81.38 88 GLU A O 1
ATOM 686 N N . LEU A 1 89 ? -3.870 -3.466 -14.431 1.00 80.88 89 LEU A N 1
ATOM 687 C CA . LEU A 1 89 ? -2.829 -2.979 -13.526 1.00 80.88 89 LEU A CA 1
ATOM 688 C C . LEU A 1 89 ? -2.502 -3.998 -12.425 1.00 80.88 89 LEU A C 1
ATOM 690 O O . LEU A 1 89 ? -1.345 -4.140 -12.042 1.00 80.88 89 LEU A O 1
ATOM 694 N N . GLY A 1 90 ? -3.498 -4.746 -11.946 1.00 85.00 90 GLY A N 1
ATOM 695 C CA . GLY A 1 90 ? -3.303 -5.849 -11.010 1.00 85.00 90 GLY A CA 1
ATOM 696 C C . GLY A 1 90 ? -2.506 -7.004 -11.624 1.00 85.00 90 GLY A C 1
ATOM 697 O O . GLY A 1 90 ? -1.649 -7.579 -10.954 1.00 85.00 90 GLY A O 1
ATOM 698 N N . ALA A 1 91 ? -2.732 -7.329 -12.900 1.00 83.25 91 ALA A N 1
ATOM 699 C CA . ALA A 1 91 ? -1.935 -8.323 -13.618 1.00 83.25 91 ALA A CA 1
ATOM 700 C C . ALA A 1 91 ? -0.478 -7.867 -13.785 1.00 83.25 91 ALA A C 1
ATOM 702 O O . ALA A 1 91 ? 0.434 -8.622 -13.438 1.00 83.25 91 ALA A O 1
ATOM 703 N N . ASP A 1 92 ? -0.269 -6.620 -14.210 1.00 82.81 92 ASP A N 1
ATOM 704 C CA . ASP A 1 92 ? 1.059 -6.012 -14.325 1.00 82.81 92 ASP A CA 1
ATOM 705 C C . ASP A 1 92 ? 1.796 -5.997 -12.979 1.00 82.81 92 ASP A C 1
ATOM 707 O O . ASP A 1 92 ? 2.969 -6.360 -12.900 1.00 82.81 92 ASP A O 1
ATOM 711 N N . ALA A 1 93 ? 1.104 -5.623 -11.901 1.00 84.19 93 ALA A N 1
ATOM 712 C CA . ALA A 1 93 ? 1.659 -5.595 -10.554 1.00 84.19 93 ALA A CA 1
ATOM 713 C C . ALA A 1 93 ? 2.014 -7.006 -10.044 1.00 84.19 93 ALA A C 1
ATOM 715 O O . ALA A 1 93 ? 3.057 -7.184 -9.413 1.00 84.19 93 ALA A O 1
ATOM 716 N N . ARG A 1 94 ? 1.209 -8.037 -10.349 1.00 84.31 94 ARG A N 1
ATOM 717 C CA . ARG A 1 94 ? 1.550 -9.437 -10.025 1.00 84.31 94 ARG A CA 1
ATOM 718 C C . ARG A 1 94 ? 2.785 -9.912 -10.786 1.00 84.31 94 ARG A C 1
ATOM 720 O O . ARG A 1 94 ? 3.646 -10.543 -10.175 1.00 84.31 94 ARG A O 1
ATOM 727 N N . ALA A 1 95 ? 2.898 -9.579 -12.070 1.00 83.19 95 ALA A N 1
ATOM 728 C CA . ALA A 1 95 ? 4.084 -9.891 -12.866 1.00 83.19 95 ALA A CA 1
ATOM 729 C C . ALA A 1 95 ? 5.333 -9.182 -12.306 1.00 83.19 95 ALA A C 1
ATOM 731 O O . ALA A 1 95 ? 6.372 -9.812 -12.098 1.00 83.19 95 ALA A O 1
ATOM 732 N N . ALA A 1 96 ? 5.205 -7.898 -11.948 1.00 79.75 96 ALA A N 1
ATOM 733 C CA . ALA A 1 96 ? 6.275 -7.124 -11.321 1.00 79.75 96 ALA A CA 1
ATOM 734 C C . ALA A 1 96 ? 6.720 -7.728 -9.975 1.00 79.75 96 ALA A C 1
ATOM 736 O O . ALA A 1 96 ? 7.922 -7.850 -9.716 1.00 79.75 96 ALA A O 1
ATOM 737 N N . ARG A 1 97 ? 5.769 -8.171 -9.139 1.00 80.81 97 ARG A N 1
ATOM 738 C CA . ARG A 1 97 ? 6.051 -8.878 -7.880 1.00 80.81 97 ARG A CA 1
ATOM 739 C C . ARG A 1 97 ? 6.774 -10.204 -8.110 1.00 80.81 97 ARG A C 1
ATOM 741 O O . ARG A 1 97 ? 7.725 -10.501 -7.396 1.00 80.81 97 ARG A O 1
ATOM 748 N N . ALA A 1 98 ? 6.347 -10.989 -9.100 1.00 76.06 98 ALA A N 1
ATOM 749 C CA . ALA A 1 98 ? 6.965 -12.273 -9.436 1.00 76.06 98 ALA A CA 1
ATOM 750 C C . ALA A 1 98 ? 8.406 -12.129 -9.967 1.00 76.06 98 ALA A C 1
ATOM 752 O O . ALA A 1 98 ? 9.105 -13.124 -10.135 1.00 76.06 98 ALA A O 1
ATOM 753 N N . GLY A 1 99 ? 8.865 -10.899 -10.233 1.00 64.12 99 GLY A N 1
ATOM 754 C CA . GLY A 1 99 ? 10.142 -10.661 -10.898 1.00 64.12 99 GLY A CA 1
ATOM 755 C C . GLY A 1 99 ? 10.132 -11.108 -12.354 1.00 64.12 99 GLY A C 1
ATOM 756 O O . GLY A 1 99 ? 11.187 -11.160 -12.985 1.00 64.12 99 GLY A O 1
ATOM 757 N N . GLU A 1 100 ? 8.947 -11.385 -12.898 1.00 51.88 100 GLU A N 1
ATOM 758 C CA . GLU A 1 100 ? 8.749 -11.580 -14.318 1.00 51.88 100 GLU A CA 1
ATOM 759 C C . GLU A 1 100 ? 8.865 -10.206 -14.979 1.00 51.88 100 GLU A C 1
ATOM 761 O O . GLU A 1 100 ? 7.885 -9.502 -15.224 1.00 51.88 100 GLU A O 1
ATOM 766 N N . CYS A 1 101 ? 10.104 -9.795 -15.259 1.00 49.84 101 CYS A N 1
ATOM 767 C CA . CYS A 1 101 ? 10.355 -8.797 -16.284 1.00 49.84 101 CYS A CA 1
ATOM 768 C C . CYS A 1 101 ? 9.747 -9.347 -17.570 1.00 49.84 101 CYS A C 1
ATOM 770 O O . CYS A 1 101 ? 10.360 -10.176 -18.243 1.00 49.84 101 CYS A O 1
ATOM 772 N N . SER A 1 102 ? 8.530 -8.913 -17.901 1.00 46.34 102 SER A N 1
ATOM 773 C CA . SER A 1 102 ? 7.952 -9.168 -19.211 1.00 46.34 102 SER A CA 1
ATOM 774 C C . SER A 1 102 ? 8.790 -8.397 -20.228 1.00 46.34 102 SER A C 1
ATOM 776 O O . SER A 1 102 ? 8.510 -7.254 -20.581 1.00 46.34 102 SER A O 1
ATOM 778 N N . ALA A 1 103 ? 9.881 -9.020 -20.668 1.00 41.56 103 ALA A N 1
ATOM 779 C CA . ALA A 1 103 ? 10.566 -8.689 -21.898 1.00 41.56 103 ALA A CA 1
ATOM 780 C C . ALA A 1 103 ? 9.659 -9.146 -23.047 1.00 41.56 103 ALA A C 1
ATOM 782 O O . ALA A 1 103 ? 9.906 -10.157 -23.700 1.00 41.56 103 ALA A O 1
ATOM 783 N N . ARG A 1 104 ? 8.551 -8.434 -23.260 1.00 39.22 104 ARG A N 1
ATOM 784 C CA . ARG A 1 104 ? 7.856 -8.486 -24.542 1.00 39.22 104 ARG A CA 1
ATOM 785 C C . ARG A 1 104 ? 8.583 -7.516 -25.464 1.00 39.22 104 ARG A C 1
ATOM 787 O O . ARG A 1 104 ? 8.534 -6.309 -25.239 1.00 39.22 104 ARG A O 1
ATOM 794 N N . GLY A 1 105 ? 9.346 -8.107 -26.384 1.00 36.69 105 GLY A N 1
ATOM 795 C CA . GLY A 1 105 ? 10.136 -7.420 -27.405 1.00 36.69 105 GLY A CA 1
ATOM 796 C C . GLY A 1 105 ? 9.314 -6.672 -28.440 1.00 36.69 105 GLY A C 1
ATOM 797 O O . GLY A 1 105 ? 8.065 -6.744 -28.395 1.00 36.69 105 GLY A O 1
#